Protein AF-A0A845QNN3-F1 (afdb_monomer_lite)

pLDDT: mean 81.17, std 11.39, range [39.38, 93.88]

Structure (mmCIF, N/CA/C/O backbone):
d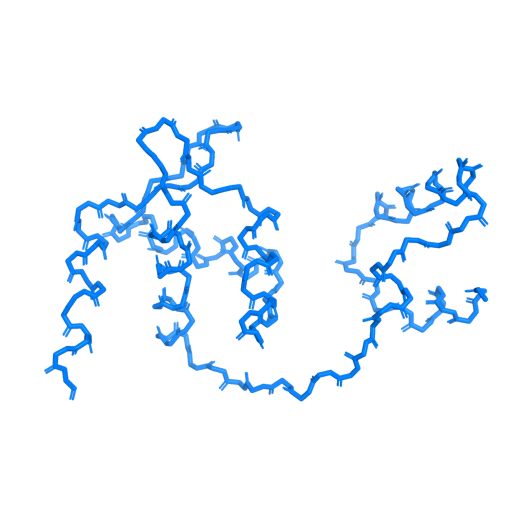ata_AF-A0A845QNN3-F1
#
_entry.id   AF-A0A845QNN3-F1
#
loop_
_atom_site.group_PDB
_atom_site.id
_atom_site.type_symbol
_atom_site.label_atom_id
_atom_site.label_alt_id
_atom_site.label_comp_id
_atom_site.label_asym_id
_atom_site.label_entity_id
_atom_site.label_seq_id
_atom_site.pdbx_PDB_ins_code
_atom_site.Cartn_x
_atom_site.Cartn_y
_atom_site.Cartn_z
_atom_site.occupancy
_atom_site.B_iso_or_equiv
_atom_site.auth_seq_id
_atom_site.auth_comp_id
_atom_site.auth_asym_id
_atom_site.auth_atom_id
_atom_site.pdbx_PDB_model_num
ATOM 1 N N . GLN A 1 1 ? 21.488 -10.748 -21.377 1.00 61.06 1 GLN A N 1
ATOM 2 C CA . GLN A 1 1 ? 20.695 -9.544 -21.058 1.00 61.06 1 GLN A CA 1
ATOM 3 C C . GLN A 1 1 ? 19.405 -9.463 -21.879 1.00 61.06 1 GLN A C 1
ATOM 5 O O . GLN A 1 1 ? 18.354 -9.498 -21.264 1.00 61.06 1 GLN A O 1
ATOM 10 N N . LEU A 1 2 ? 19.422 -9.471 -23.223 1.00 69.44 2 LEU A N 1
ATOM 11 C CA . LEU A 1 2 ? 18.184 -9.406 -24.039 1.00 69.44 2 LEU A CA 1
ATOM 12 C C . LEU A 1 2 ? 17.140 -10.500 -23.733 1.00 69.44 2 LEU A C 1
ATOM 14 O O . LEU A 1 2 ? 15.968 -10.178 -23.588 1.00 69.44 2 LEU A O 1
ATOM 18 N N . ARG A 1 3 ? 17.562 -11.760 -23.536 1.00 75.44 3 ARG A N 1
ATOM 19 C CA . ARG A 1 3 ? 16.649 -12.850 -23.127 1.00 75.44 3 ARG A CA 1
ATOM 20 C C . ARG A 1 3 ? 15.935 -12.575 -21.799 1.00 75.44 3 ARG A C 1
ATOM 22 O O . ARG A 1 3 ? 14.775 -12.905 -21.634 1.00 75.44 3 ARG A O 1
ATOM 29 N N . GLN A 1 4 ? 16.602 -11.900 -20.865 1.00 74.00 4 GLN A N 1
ATOM 30 C CA . GLN A 1 4 ? 16.000 -11.594 -19.566 1.00 74.00 4 GLN A CA 1
ATOM 31 C C . GLN A 1 4 ? 14.889 -10.546 -19.684 1.00 74.00 4 GLN A C 1
ATOM 33 O O . GLN A 1 4 ? 13.999 -10.544 -18.853 1.00 74.00 4 GLN A O 1
ATOM 38 N N . LEU A 1 5 ? 14.915 -9.680 -20.706 1.00 76.38 5 LEU A N 1
ATOM 39 C CA . LEU A 1 5 ? 13.849 -8.705 -20.972 1.00 76.38 5 LEU A CA 1
ATOM 40 C C . LEU A 1 5 ? 12.647 -9.335 -21.689 1.00 76.38 5 LEU A C 1
ATOM 42 O O . LEU A 1 5 ? 11.519 -8.901 -21.463 1.00 76.38 5 LEU A O 1
ATOM 46 N N . THR A 1 6 ? 12.876 -10.336 -22.547 1.00 77.19 6 THR A N 1
ATOM 47 C CA . THR A 1 6 ? 11.797 -11.067 -23.235 1.00 77.19 6 THR A CA 1
ATOM 48 C C . THR A 1 6 ? 11.080 -12.038 -22.309 1.00 77.19 6 THR A C 1
ATOM 50 O O . THR A 1 6 ? 9.871 -12.206 -22.430 1.00 77.19 6 THR A O 1
ATOM 53 N N . ASP A 1 7 ? 11.814 -12.631 -21.369 1.00 74.75 7 ASP A N 1
ATOM 54 C CA . ASP A 1 7 ? 11.277 -13.613 -20.425 1.00 74.75 7 ASP A CA 1
ATOM 55 C C . ASP A 1 7 ? 10.689 -12.937 -19.171 1.00 74.75 7 ASP A C 1
ATOM 57 O O . ASP A 1 7 ? 9.992 -13.577 -18.382 1.00 74.75 7 ASP A O 1
ATOM 61 N N . TYR A 1 8 ? 10.948 -11.636 -18.983 1.00 74.44 8 TYR A N 1
ATOM 62 C CA . TYR A 1 8 ? 10.421 -10.869 -17.861 1.00 74.44 8 TYR A CA 1
ATOM 63 C C . TYR A 1 8 ? 8.907 -10.720 -17.970 1.00 74.44 8 TYR A C 1
ATOM 65 O O . TYR A 1 8 ? 8.379 -10.173 -18.940 1.00 74.44 8 TYR A O 1
ATOM 73 N N . ASN A 1 9 ? 8.197 -11.136 -16.924 1.00 70.75 9 ASN A N 1
ATOM 74 C CA . ASN A 1 9 ? 6.757 -10.932 -16.846 1.00 70.75 9 ASN A CA 1
ATOM 75 C C . ASN A 1 9 ? 6.434 -9.466 -16.505 1.00 70.75 9 ASN A C 1
ATOM 77 O O . ASN A 1 9 ? 6.243 -9.118 -15.336 1.00 70.75 9 ASN A O 1
ATOM 81 N N . TRP A 1 10 ? 6.413 -8.615 -17.533 1.00 76.75 10 TRP A N 1
ATOM 82 C CA . TRP A 1 10 ? 6.179 -7.177 -17.423 1.00 76.75 10 TRP A CA 1
ATOM 83 C C . TRP A 1 10 ? 4.881 -6.865 -16.659 1.00 76.75 10 TRP A C 1
ATOM 85 O O . TRP A 1 10 ? 3.813 -7.341 -17.044 1.00 76.75 10 TRP A O 1
ATOM 95 N N . PRO A 1 11 ? 4.923 -6.018 -15.616 1.00 65.31 11 PRO A N 1
ATOM 96 C CA . PRO A 1 11 ? 3.760 -5.737 -14.768 1.00 65.31 11 PRO A CA 1
ATOM 97 C C . PRO A 1 11 ? 2.719 -4.797 -15.404 1.00 65.31 11 PRO A C 1
ATOM 99 O O . PRO A 1 11 ? 1.754 -4.423 -14.741 1.00 65.31 11 PRO A O 1
ATOM 102 N N . GLY A 1 12 ? 2.868 -4.448 -16.689 1.00 62.62 12 GLY A N 1
ATOM 103 C CA . GLY A 1 12 ? 1.801 -3.830 -17.488 1.00 62.62 12 GLY A CA 1
ATOM 104 C C . GLY A 1 12 ? 1.784 -2.297 -17.556 1.00 62.62 12 GLY A C 1
ATOM 105 O O . GLY A 1 12 ? 0.742 -1.720 -17.847 1.00 62.62 12 GLY A O 1
ATOM 106 N N . ASN A 1 13 ? 2.908 -1.611 -17.327 1.00 79.31 13 ASN A N 1
ATOM 107 C CA . ASN A 1 13 ? 3.008 -0.149 -17.431 1.00 79.31 13 ASN A CA 1
ATOM 108 C C . ASN A 1 13 ? 4.233 0.258 -18.261 1.00 79.31 13 ASN A C 1
ATOM 110 O O . ASN A 1 13 ? 5.356 -0.096 -17.910 1.00 79.31 13 ASN A O 1
ATOM 114 N N . ILE A 1 14 ? 4.029 1.043 -19.327 1.00 81.88 14 ILE A N 1
ATOM 115 C CA . ILE A 1 14 ? 5.114 1.500 -20.214 1.00 81.88 14 ILE A CA 1
ATOM 116 C C . ILE A 1 14 ? 6.204 2.277 -19.462 1.00 81.88 14 ILE A C 1
ATOM 118 O O . ILE A 1 14 ? 7.379 2.167 -19.800 1.00 81.88 14 ILE A O 1
ATOM 122 N N . ARG A 1 15 ? 5.850 2.962 -18.365 1.00 82.62 15 ARG A N 1
ATOM 123 C CA . ARG A 1 15 ? 6.828 3.658 -17.516 1.00 82.62 15 ARG A CA 1
ATOM 124 C C . ARG A 1 15 ? 7.839 2.718 -16.870 1.00 82.62 15 ARG A C 1
ATOM 126 O O . ARG A 1 15 ? 8.938 3.141 -16.537 1.00 82.62 15 ARG A O 1
ATOM 133 N N . GLU A 1 16 ? 7.494 1.450 -16.668 1.00 81.19 16 GLU A N 1
ATOM 134 C CA . GLU A 1 16 ? 8.461 0.489 -16.137 1.00 81.19 16 GLU A CA 1
ATOM 135 C C . GLU A 1 16 ? 9.527 0.128 -17.164 1.00 81.19 16 GLU A C 1
ATOM 137 O O . GLU A 1 16 ? 10.700 0.032 -16.807 1.00 81.19 16 GLU A O 1
ATOM 142 N N . LEU A 1 17 ? 9.150 0.031 -18.441 1.00 84.00 17 LEU A N 1
ATOM 143 C CA . LEU A 1 17 ? 10.109 -0.122 -19.531 1.00 84.00 17 LEU A CA 1
ATOM 144 C C . LEU A 1 17 ? 11.027 1.103 -19.618 1.00 84.00 17 LEU A C 1
ATOM 146 O O . LEU A 1 17 ? 12.243 0.943 -19.703 1.00 84.00 17 LEU A O 1
ATOM 150 N N . GLU A 1 18 ? 10.463 2.311 -19.530 1.00 87.31 18 GLU A N 1
ATOM 151 C CA . GLU A 1 18 ? 11.231 3.565 -19.521 1.00 87.31 18 GLU A CA 1
ATOM 152 C C . GLU A 1 18 ? 12.226 3.619 -18.353 1.00 87.31 18 GLU A C 1
ATOM 154 O O . GLU A 1 18 ? 13.402 3.934 -18.547 1.00 87.31 18 GLU A O 1
ATOM 159 N N . ASN A 1 19 ? 11.790 3.252 -17.146 1.00 87.00 19 ASN A N 1
ATOM 160 C CA . ASN A 1 19 ? 12.648 3.219 -15.962 1.00 87.00 19 ASN A CA 1
ATOM 161 C C . ASN A 1 19 ? 13.796 2.212 -16.118 1.00 87.00 19 ASN A C 1
ATOM 163 O O . ASN A 1 19 ? 14.932 2.512 -15.754 1.00 87.00 19 ASN A O 1
ATOM 167 N N . ILE A 1 20 ? 13.516 1.032 -16.678 1.00 88.62 20 ILE A N 1
ATOM 168 C CA . ILE A 1 20 ? 14.520 -0.010 -16.925 1.00 88.62 20 ILE A CA 1
ATOM 169 C C . ILE A 1 20 ? 15.521 0.435 -17.998 1.00 88.62 20 ILE A C 1
ATOM 171 O O . ILE A 1 20 ? 16.727 0.262 -17.812 1.00 88.62 20 ILE A O 1
ATOM 175 N N . ALA A 1 21 ? 15.050 1.043 -19.089 1.00 89.00 21 ALA A N 1
ATOM 176 C CA . ALA A 1 21 ? 15.91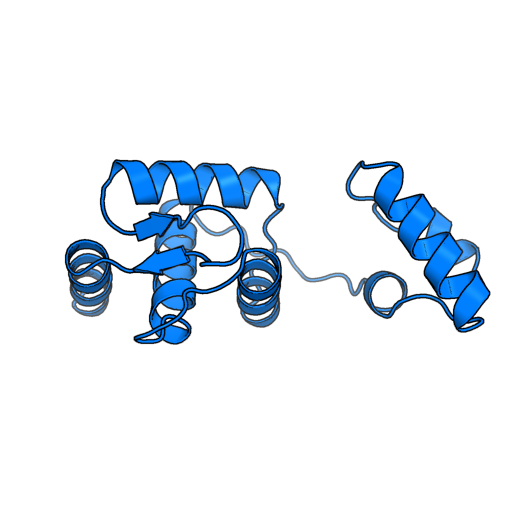3 1.591 -20.133 1.00 89.00 21 ALA A CA 1
ATOM 177 C C . ALA A 1 21 ? 16.825 2.697 -19.581 1.00 89.00 21 ALA A C 1
ATOM 179 O O . ALA A 1 21 ? 18.030 2.690 -19.831 1.00 89.00 21 ALA A O 1
ATOM 180 N N . THR A 1 22 ? 16.269 3.593 -18.761 1.00 89.94 22 THR A N 1
ATOM 181 C CA . THR A 1 22 ? 17.019 4.664 -18.087 1.00 89.94 22 THR A CA 1
ATOM 182 C C . THR A 1 22 ? 18.075 4.095 -17.137 1.00 89.94 22 THR A C 1
ATOM 184 O O . THR A 1 22 ? 19.228 4.532 -17.144 1.00 89.94 22 THR A O 1
ATOM 187 N N . TYR A 1 23 ? 17.715 3.077 -16.349 1.00 90.38 23 TYR A N 1
ATOM 188 C CA . TYR A 1 23 ? 18.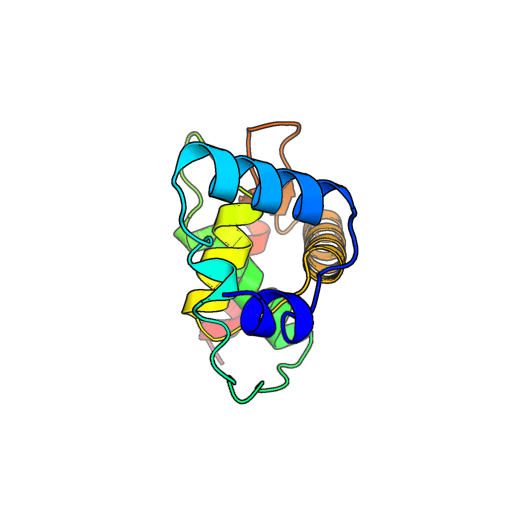641 2.386 -15.452 1.00 90.38 23 TYR A CA 1
ATOM 189 C C . TYR A 1 23 ? 19.810 1.764 -16.224 1.00 90.38 23 TYR A C 1
ATOM 191 O O . TYR A 1 23 ? 20.969 1.984 -15.873 1.00 90.38 23 TYR A O 1
ATOM 199 N N . TYR A 1 24 ? 19.517 1.041 -17.311 1.00 90.75 24 TYR A N 1
ATOM 200 C CA . TYR A 1 24 ? 20.540 0.408 -18.142 1.00 90.75 24 TYR A CA 1
ATOM 201 C C . TYR A 1 24 ? 21.450 1.437 -18.816 1.00 90.75 24 TYR A C 1
ATOM 203 O O . TYR A 1 24 ? 22.662 1.257 -18.825 1.00 90.75 24 TYR A O 1
ATOM 211 N N . GLN A 1 25 ? 20.902 2.541 -19.328 1.00 92.75 25 GLN A N 1
ATOM 212 C CA . GLN A 1 25 ? 21.708 3.625 -19.894 1.00 92.75 25 GLN A CA 1
ATOM 213 C C . GLN A 1 25 ? 22.667 4.230 -18.856 1.00 92.75 25 GLN A C 1
ATOM 215 O O . GLN A 1 25 ? 23.806 4.547 -19.185 1.00 92.75 25 GLN A O 1
ATOM 220 N N . THR A 1 26 ? 22.219 4.369 -17.606 1.00 92.25 26 THR A N 1
ATOM 221 C CA . THR A 1 26 ? 23.000 5.008 -16.534 1.00 92.25 26 THR A CA 1
ATOM 222 C C . THR A 1 26 ? 24.085 4.086 -15.975 1.00 92.25 26 THR A C 1
ATOM 224 O O . THR A 1 26 ? 25.200 4.524 -15.714 1.00 92.25 26 THR A O 1
ATOM 227 N N . LEU A 1 27 ? 23.758 2.809 -15.766 1.00 92.62 27 LEU A N 1
ATOM 228 C CA . LEU A 1 27 ? 24.593 1.868 -15.012 1.00 92.62 27 LEU A CA 1
ATOM 229 C C . LEU A 1 27 ? 25.172 0.737 -15.872 1.00 92.62 27 LEU A C 1
ATOM 231 O O . LEU A 1 27 ? 25.914 -0.095 -15.360 1.00 92.62 27 LEU A O 1
ATOM 235 N N . SER A 1 28 ? 24.835 0.687 -17.167 1.00 90.50 28 SER A N 1
ATOM 236 C CA . SER A 1 28 ? 25.230 -0.374 -18.114 1.00 90.50 28 SER A CA 1
ATOM 237 C C . SER A 1 28 ? 24.927 -1.796 -17.614 1.00 90.50 28 SER A C 1
ATOM 239 O O . SER A 1 28 ? 25.579 -2.768 -17.994 1.00 90.50 28 SER A O 1
ATOM 241 N N . ALA A 1 29 ? 23.920 -1.923 -16.747 1.00 88.00 29 ALA A N 1
ATOM 242 C CA . ALA A 1 29 ? 23.512 -3.162 -16.102 1.00 88.00 29 ALA A CA 1
ATOM 243 C C . ALA A 1 29 ? 21.986 -3.226 -16.000 1.00 88.00 29 ALA A C 1
ATOM 245 O O . ALA A 1 29 ? 21.311 -2.199 -15.945 1.00 88.00 29 ALA A O 1
ATOM 246 N N . LEU A 1 30 ? 21.430 -4.440 -15.986 1.00 86.06 30 LEU A N 1
ATOM 247 C CA . LEU A 1 30 ? 20.001 -4.624 -15.741 1.00 86.06 30 LEU A CA 1
ATOM 248 C C . LEU A 1 30 ? 19.704 -4.534 -14.236 1.00 86.06 30 LEU A C 1
ATOM 250 O O . LEU A 1 30 ? 20.514 -5.004 -13.435 1.00 86.06 30 LEU A O 1
ATOM 254 N N . PRO A 1 31 ? 18.543 -3.980 -13.849 1.00 83.31 31 PRO A N 1
ATOM 255 C CA . PRO A 1 31 ? 18.121 -3.950 -12.458 1.00 83.31 31 PRO A CA 1
ATOM 256 C C . PRO A 1 31 ? 17.993 -5.366 -11.855 1.00 83.31 31 PRO A C 1
ATOM 258 O O . PRO A 1 31 ? 17.520 -6.275 -12.554 1.00 83.31 31 PRO A O 1
ATOM 261 N N . PRO A 1 32 ? 18.293 -5.546 -10.550 1.00 79.44 32 PRO A N 1
ATOM 262 C CA . PRO A 1 32 ? 18.171 -6.826 -9.838 1.00 79.44 32 PRO A CA 1
ATOM 263 C C . PRO A 1 32 ? 16.805 -7.502 -10.007 1.00 79.44 32 PRO A C 1
ATOM 265 O O . PRO A 1 32 ? 16.686 -8.722 -10.075 1.00 79.44 32 PRO A O 1
ATOM 268 N N . GLN A 1 33 ? 15.750 -6.697 -10.135 1.00 76.44 33 GLN A N 1
ATOM 269 C CA . GLN A 1 33 ? 14.372 -7.147 -10.295 1.00 76.44 33 GLN A CA 1
ATOM 270 C C . GLN A 1 33 ? 14.173 -8.022 -11.541 1.00 76.44 33 GLN A C 1
ATOM 272 O O . GLN A 1 33 ? 13.316 -8.904 -11.514 1.00 76.44 33 GLN A O 1
ATOM 277 N N . ILE A 1 34 ? 14.933 -7.774 -12.614 1.00 80.62 34 ILE A N 1
ATOM 278 C CA . ILE A 1 34 ? 14.878 -8.535 -13.870 1.00 80.62 34 ILE A CA 1
ATOM 279 C C . ILE A 1 34 ? 15.778 -9.767 -13.781 1.00 80.62 34 ILE A C 1
ATOM 281 O O . ILE A 1 34 ? 15.426 -10.833 -14.280 1.00 80.62 34 ILE A O 1
ATOM 285 N N . THR A 1 35 ? 16.935 -9.642 -13.128 1.00 77.81 35 THR A N 1
ATOM 286 C CA . THR A 1 35 ? 17.911 -10.732 -13.021 1.00 77.81 35 THR A CA 1
ATOM 287 C C . THR A 1 35 ? 17.516 -11.801 -12.003 1.00 77.81 35 THR A C 1
ATOM 289 O O . THR A 1 35 ? 17.896 -12.953 -12.173 1.00 77.81 35 THR A O 1
ATOM 292 N N . GLU A 1 36 ? 16.738 -11.452 -10.976 1.00 71.50 36 GLU A N 1
ATOM 293 C CA . GLU A 1 36 ? 16.372 -12.332 -9.856 1.00 71.50 36 GLU A CA 1
ATOM 294 C C . GLU A 1 36 ? 14.928 -12.860 -9.933 1.00 71.50 36 GLU A C 1
ATOM 296 O O . GLU A 1 36 ? 14.311 -13.161 -8.905 1.00 71.50 36 GLU A O 1
ATOM 301 N N . GLN A 1 37 ? 14.340 -12.986 -11.130 1.00 64.69 37 GLN A N 1
ATOM 302 C CA . GLN A 1 37 ? 13.033 -13.638 -11.297 1.00 64.69 37 GLN A CA 1
ATOM 303 C C . GLN A 1 37 ? 13.126 -15.160 -11.078 1.00 64.69 37 GLN A C 1
ATOM 305 O O . GLN A 1 37 ? 12.844 -15.959 -11.961 1.00 64.69 37 GLN A O 1
ATOM 310 N N . ASN A 1 38 ? 13.500 -15.583 -9.873 1.00 53.41 38 ASN A N 1
ATOM 311 C CA . ASN A 1 38 ? 13.473 -16.983 -9.492 1.00 53.41 38 ASN A CA 1
ATOM 312 C C . ASN A 1 38 ? 12.019 -17.426 -9.294 1.00 53.41 38 ASN A C 1
ATOM 314 O O . ASN A 1 38 ? 11.248 -16.810 -8.542 1.00 53.41 38 ASN A O 1
ATOM 318 N N . SER A 1 39 ? 11.669 -18.499 -9.999 1.00 52.34 39 SER A N 1
ATOM 319 C CA . SER A 1 39 ? 10.451 -19.293 -9.885 1.00 52.34 39 SER A CA 1
ATOM 320 C C . SER A 1 39 ? 10.195 -19.644 -8.423 1.00 52.34 39 SER A C 1
ATOM 322 O O . SER A 1 39 ? 10.837 -20.523 -7.857 1.00 52.34 39 SER A O 1
ATOM 324 N N . THR A 1 40 ? 9.288 -18.919 -7.776 1.00 48.72 40 THR A N 1
ATOM 325 C CA . THR A 1 40 ? 8.862 -19.236 -6.412 1.00 48.72 40 THR A CA 1
ATOM 326 C C . THR A 1 40 ? 7.534 -19.964 -6.505 1.00 48.72 40 THR A C 1
ATOM 328 O O . THR A 1 40 ? 6.586 -19.432 -7.082 1.00 48.72 40 THR A O 1
ATOM 331 N N . THR A 1 41 ? 7.468 -21.166 -5.938 1.00 44.44 41 THR A N 1
ATOM 332 C CA . THR A 1 41 ? 6.228 -21.910 -5.709 1.00 44.44 41 THR A CA 1
ATOM 333 C C . THR A 1 41 ? 5.243 -21.006 -4.973 1.00 44.44 41 THR A C 1
ATOM 335 O O . THR A 1 41 ? 5.429 -20.687 -3.801 1.00 44.44 41 THR A O 1
ATOM 338 N N . THR A 1 42 ? 4.221 -20.520 -5.676 1.00 53.41 42 THR A N 1
ATOM 339 C CA . THR A 1 42 ? 3.229 -19.612 -5.099 1.00 53.41 42 THR A CA 1
ATOM 340 C C . THR A 1 42 ? 2.284 -20.410 -4.212 1.00 53.41 42 THR A C 1
ATOM 342 O O . THR A 1 42 ? 1.388 -21.092 -4.713 1.00 53.41 42 THR A O 1
ATOM 345 N N . VAL A 1 43 ? 2.457 -20.321 -2.896 1.00 59.62 43 VAL A N 1
ATOM 346 C CA . VAL A 1 43 ? 1.439 -20.788 -1.953 1.00 59.62 43 VAL A CA 1
ATOM 347 C C . VAL A 1 43 ? 0.229 -19.863 -2.088 1.00 59.62 43 VAL A C 1
ATOM 349 O O . VAL A 1 43 ? 0.330 -18.654 -1.876 1.00 59.62 43 VAL A O 1
ATOM 352 N N . ARG A 1 44 ? -0.923 -20.412 -2.489 1.00 64.88 44 ARG A N 1
ATOM 353 C CA . ARG A 1 44 ? -2.183 -19.660 -2.525 1.00 64.88 44 ARG A CA 1
ATOM 354 C C . ARG A 1 44 ? -2.703 -19.502 -1.100 1.00 64.88 44 ARG A C 1
ATOM 356 O O . ARG A 1 44 ? -3.299 -20.421 -0.552 1.00 64.88 44 ARG A O 1
ATOM 363 N N . LEU A 1 45 ? -2.471 -18.334 -0.511 1.00 72.44 45 LEU A N 1
ATOM 364 C CA . LEU A 1 45 ? -3.084 -17.950 0.758 1.00 72.44 45 LEU A CA 1
ATOM 365 C C . LEU A 1 45 ? -4.556 -17.571 0.557 1.00 72.44 45 LEU A C 1
ATOM 367 O O . LEU A 1 45 ? -4.933 -17.026 -0.483 1.00 72.44 45 LEU A O 1
ATOM 371 N N . SER A 1 46 ? -5.378 -17.837 1.574 1.00 84.38 46 SER A N 1
ATOM 372 C CA . SER A 1 46 ? -6.744 -17.311 1.635 1.00 84.38 46 SER A CA 1
ATOM 373 C C . SER A 1 46 ? -6.724 -15.784 1.792 1.00 84.38 46 SER A C 1
ATOM 375 O O . SER A 1 46 ? -5.760 -15.218 2.315 1.00 84.38 46 SER A O 1
ATOM 377 N N . ASN A 1 47 ? -7.802 -15.102 1.390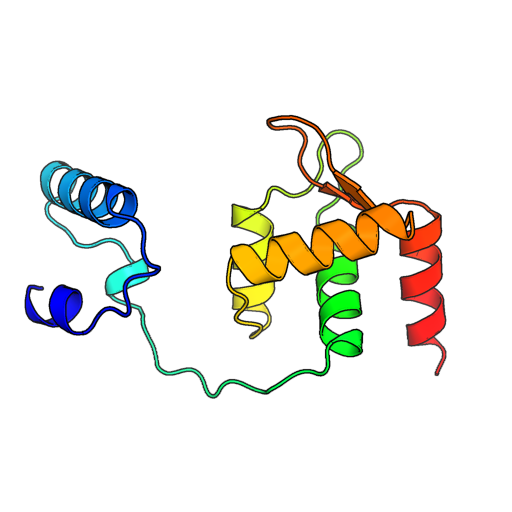 1.00 84.06 47 ASN A N 1
ATOM 378 C CA . ASN A 1 47 ? -7.913 -13.649 1.571 1.00 84.06 47 ASN A CA 1
ATOM 379 C C . ASN A 1 47 ? -7.828 -13.240 3.054 1.00 84.06 47 ASN A C 1
ATOM 381 O O . ASN A 1 47 ? -7.257 -12.198 3.363 1.00 84.06 47 ASN A O 1
ATOM 385 N N . ALA A 1 48 ? -8.332 -14.069 3.975 1.00 85.19 48 ALA A N 1
ATOM 386 C CA . ALA A 1 48 ? -8.221 -13.822 5.412 1.00 85.19 48 ALA A CA 1
ATOM 387 C C . ALA A 1 48 ? -6.757 -13.868 5.879 1.00 85.19 48 ALA A C 1
ATOM 389 O O . ALA A 1 48 ? -6.280 -12.941 6.530 1.00 85.19 48 ALA A O 1
ATOM 390 N N . SER A 1 49 ? -6.014 -14.895 5.459 1.00 86.38 49 SER A N 1
ATOM 391 C CA . SER A 1 49 ? -4.587 -15.034 5.768 1.00 86.38 49 SER A CA 1
ATOM 392 C C . SER A 1 49 ? -3.752 -13.898 5.162 1.00 86.38 49 SER A C 1
ATOM 394 O O . SER A 1 49 ? -2.808 -13.424 5.790 1.00 86.38 49 SER A O 1
ATOM 396 N N . LEU A 1 50 ? -4.114 -13.424 3.963 1.00 87.69 50 LEU A N 1
ATOM 397 C CA . LEU A 1 50 ? -3.481 -12.258 3.339 1.00 87.69 50 LEU A CA 1
ATOM 398 C C . LEU A 1 50 ? -3.752 -10.971 4.121 1.00 87.69 50 LEU A C 1
ATOM 400 O O . LEU A 1 50 ? -2.814 -10.219 4.371 1.00 87.69 50 LEU A O 1
ATOM 404 N N . ASN A 1 51 ? -4.993 -10.737 4.551 1.00 90.25 51 ASN A N 1
ATOM 405 C CA . ASN A 1 51 ? -5.346 -9.575 5.370 1.00 90.25 51 ASN A CA 1
ATOM 406 C C . ASN A 1 51 ? -4.529 -9.515 6.661 1.00 90.25 51 ASN A C 1
ATOM 408 O O . ASN A 1 51 ? -3.998 -8.460 7.006 1.00 90.25 51 ASN A O 1
ATOM 412 N N . LEU A 1 52 ? -4.376 -10.651 7.339 1.00 89.19 52 LEU A N 1
ATOM 413 C CA . LEU A 1 52 ? -3.567 -10.750 8.553 1.00 89.19 52 LEU A CA 1
ATOM 414 C C . LEU A 1 52 ? -2.089 -10.501 8.273 1.00 89.19 52 LEU A C 1
ATOM 416 O O . LEU A 1 52 ? -1.451 -9.746 9.000 1.00 89.19 52 LEU A O 1
ATOM 420 N N . ALA A 1 53 ? -1.546 -11.081 7.201 1.00 90.00 53 ALA A N 1
ATOM 421 C CA . ALA A 1 53 ? -0.156 -10.859 6.823 1.00 90.00 53 ALA A CA 1
ATOM 422 C C . ALA A 1 53 ? 0.123 -9.385 6.483 1.00 90.00 53 ALA A C 1
ATOM 424 O O . ALA A 1 53 ? 1.152 -8.846 6.888 1.00 90.00 53 ALA A O 1
ATOM 425 N N . ILE A 1 54 ? -0.805 -8.717 5.789 1.00 91.12 54 ILE A N 1
ATOM 426 C CA . ILE A 1 54 ? -0.718 -7.286 5.476 1.00 91.12 54 ILE A CA 1
ATOM 427 C C . ILE A 1 54 ? -0.787 -6.456 6.761 1.00 91.12 54 ILE A C 1
ATOM 429 O O . ILE A 1 54 ? 0.070 -5.601 6.973 1.00 91.12 54 ILE A O 1
ATOM 433 N N . LEU A 1 55 ? -1.757 -6.724 7.642 1.00 91.00 55 LEU A N 1
ATOM 434 C CA . LEU A 1 55 ? -1.875 -6.034 8.929 1.00 91.00 55 LEU A CA 1
ATOM 435 C C . LEU A 1 55 ? -0.619 -6.208 9.783 1.00 91.00 55 LEU A C 1
ATOM 437 O O . LEU A 1 55 ? -0.103 -5.226 10.316 1.00 91.00 55 LEU A O 1
ATOM 441 N N . LYS A 1 56 ? -0.092 -7.432 9.865 1.00 91.19 56 LYS A N 1
ATOM 442 C CA . LYS A 1 56 ? 1.136 -7.744 10.597 1.00 91.19 56 LYS A CA 1
ATOM 443 C C . LYS A 1 56 ? 2.318 -6.960 10.031 1.00 91.19 56 LYS A C 1
ATOM 445 O O . LYS A 1 56 ? 2.986 -6.258 10.786 1.00 91.19 56 LYS A O 1
ATOM 450 N N . ALA A 1 57 ? 2.509 -6.980 8.712 1.00 90.56 57 ALA A N 1
ATOM 451 C CA . ALA A 1 57 ? 3.585 -6.241 8.055 1.00 90.56 57 ALA A CA 1
ATOM 452 C C . ALA A 1 57 ? 3.491 -4.726 8.301 1.00 90.56 57 ALA A C 1
ATOM 454 O O . ALA A 1 57 ? 4.510 -4.081 8.551 1.00 90.56 57 ALA A O 1
ATOM 455 N N . ILE A 1 58 ? 2.277 -4.159 8.280 1.00 91.06 58 ILE A N 1
ATOM 456 C CA . ILE A 1 58 ? 2.049 -2.747 8.616 1.00 91.06 58 ILE A CA 1
ATOM 457 C C . ILE A 1 58 ? 2.378 -2.491 10.088 1.00 91.06 58 ILE A C 1
ATOM 459 O O . ILE A 1 58 ? 3.043 -1.502 10.381 1.00 91.06 58 ILE A O 1
ATOM 463 N N . SER A 1 59 ? 1.962 -3.364 11.008 1.00 89.88 59 SER A N 1
ATOM 464 C CA . SER A 1 59 ? 2.216 -3.189 12.443 1.00 89.88 59 SER A CA 1
ATOM 465 C C . SER A 1 59 ? 3.708 -3.190 12.782 1.00 89.88 59 SER A C 1
ATOM 467 O O . SER A 1 59 ? 4.165 -2.318 13.513 1.00 89.88 59 SER A O 1
ATOM 469 N N . GLU A 1 60 ? 4.479 -4.097 12.178 1.00 86.38 60 GLU A N 1
ATOM 470 C CA . GLU A 1 60 ? 5.920 -4.251 12.418 1.00 86.38 60 GLU A CA 1
ATOM 471 C C . GLU A 1 60 ? 6.737 -3.059 11.899 1.00 86.38 60 GLU A C 1
ATOM 473 O O . GLU A 1 60 ? 7.844 -2.810 12.368 1.00 86.38 60 GLU A O 1
ATOM 478 N N . HIS A 1 61 ? 6.191 -2.314 10.936 1.00 84.38 61 HIS A N 1
ATOM 479 C CA . HIS A 1 61 ? 6.879 -1.210 10.262 1.00 84.38 61 HIS A CA 1
ATOM 480 C C . HIS A 1 61 ? 6.197 0.147 10.479 1.00 84.38 61 HIS A C 1
ATOM 482 O O . HIS A 1 61 ? 6.584 1.141 9.861 1.00 84.38 61 HIS A O 1
ATOM 488 N N . THR A 1 62 ? 5.183 0.213 11.345 1.00 79.50 62 THR A N 1
ATOM 489 C CA . THR A 1 62 ? 4.580 1.480 11.760 1.00 79.50 62 THR A CA 1
ATOM 490 C C . THR A 1 62 ? 5.443 2.090 12.857 1.00 79.50 62 THR A C 1
ATOM 492 O O . THR A 1 62 ? 5.659 1.479 13.900 1.00 79.50 62 THR A O 1
ATOM 495 N N . GLN A 1 63 ? 5.922 3.314 12.639 1.00 72.69 63 GLN A N 1
ATOM 496 C CA . GLN A 1 63 ? 6.589 4.112 13.666 1.00 72.69 63 GLN A CA 1
ATOM 497 C C . GLN A 1 63 ? 5.710 5.293 14.087 1.00 72.69 63 GLN A C 1
ATOM 499 O O . GLN A 1 63 ? 4.783 5.688 13.376 1.00 72.69 63 GLN A O 1
ATOM 504 N N . LEU A 1 64 ? 6.038 5.902 15.233 1.00 67.62 64 LEU A N 1
ATOM 505 C CA . LEU A 1 64 ? 5.294 7.034 15.801 1.00 67.62 64 LEU A CA 1
ATOM 506 C C . LEU A 1 64 ? 5.087 8.167 14.774 1.00 67.62 64 LEU A C 1
ATOM 508 O O . LEU A 1 64 ? 4.005 8.744 14.673 1.00 67.62 64 LEU A O 1
ATOM 512 N N . THR A 1 65 ? 6.099 8.443 13.948 1.00 65.31 65 THR A N 1
ATOM 513 C CA . THR A 1 65 ? 6.091 9.570 13.006 1.00 65.31 65 THR A CA 1
ATOM 514 C C . THR A 1 65 ? 5.720 9.178 11.573 1.00 65.31 65 THR A C 1
ATOM 516 O O . THR A 1 65 ? 5.028 9.949 10.910 1.00 65.31 65 THR A O 1
ATOM 519 N N . HIS A 1 66 ? 6.044 7.968 11.105 1.00 76.75 66 HIS A N 1
ATOM 520 C CA . HIS A 1 66 ? 5.854 7.564 9.703 1.00 76.75 66 HIS A CA 1
ATOM 521 C C . HIS A 1 66 ? 5.264 6.154 9.574 1.00 76.75 66 HIS A C 1
ATOM 523 O O . HIS A 1 66 ? 5.583 5.260 10.356 1.00 76.75 66 HIS A O 1
ATOM 529 N N . GLY A 1 67 ? 4.377 5.973 8.591 1.00 85.06 67 GLY A N 1
ATOM 530 C CA . GLY A 1 67 ? 3.828 4.669 8.224 1.00 85.06 67 GLY A CA 1
ATOM 531 C C . GLY A 1 67 ? 4.650 3.979 7.137 1.00 85.06 67 GLY A C 1
ATOM 532 O O . GLY A 1 67 ? 5.527 4.582 6.515 1.00 85.06 67 GLY A O 1
ATOM 533 N N . ILE A 1 68 ? 4.324 2.721 6.849 1.00 87.44 68 ILE A N 1
ATOM 534 C CA . ILE A 1 68 ? 4.999 1.969 5.790 1.00 87.44 68 ILE A CA 1
ATOM 535 C C . ILE A 1 68 ? 4.542 2.442 4.400 1.00 87.44 68 ILE A C 1
ATOM 537 O O . ILE A 1 68 ? 3.350 2.600 4.118 1.00 87.44 68 ILE A O 1
ATOM 541 N N . GLY A 1 69 ? 5.502 2.682 3.505 1.00 85.38 69 GLY A N 1
ATOM 542 C CA . GLY A 1 69 ? 5.232 2.987 2.101 1.00 85.38 69 GLY A CA 1
ATOM 543 C C . GLY A 1 69 ? 4.850 1.736 1.306 1.00 85.38 69 GLY A C 1
ATOM 544 O O . GLY A 1 69 ? 5.317 0.641 1.598 1.00 85.38 69 GLY A O 1
ATOM 545 N N . ARG A 1 70 ? 4.048 1.893 0.245 1.00 83.31 70 ARG A N 1
ATOM 546 C CA . ARG A 1 70 ? 3.577 0.765 -0.587 1.00 83.31 70 ARG A CA 1
ATOM 547 C C . ARG A 1 70 ? 4.712 -0.098 -1.147 1.00 83.31 70 ARG A C 1
ATOM 549 O O . ARG A 1 70 ? 4.634 -1.314 -1.062 1.00 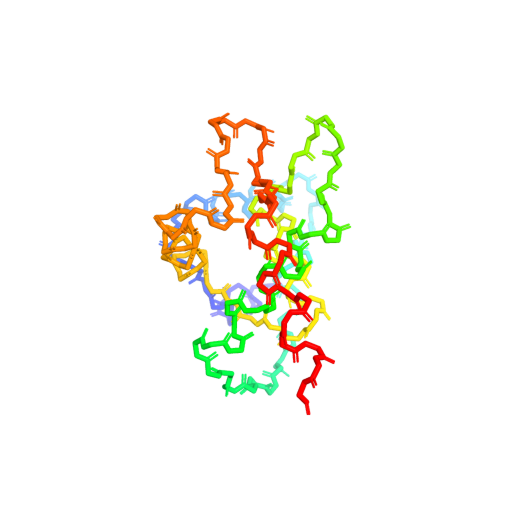83.31 70 ARG A O 1
ATOM 556 N N . ALA A 1 71 ? 5.774 0.523 -1.668 1.00 81.31 71 ALA A N 1
ATOM 557 C CA . ALA A 1 71 ? 6.924 -0.204 -2.212 1.00 81.31 71 ALA A CA 1
ATOM 558 C C . ALA A 1 71 ? 7.625 -1.052 -1.138 1.00 81.31 71 ALA A C 1
ATOM 560 O O . ALA A 1 71 ? 7.911 -2.225 -1.365 1.00 81.31 71 ALA A O 1
ATOM 561 N N . SER A 1 72 ? 7.830 -0.482 0.053 1.00 84.75 72 SER A N 1
ATOM 562 C CA . SER A 1 72 ? 8.371 -1.211 1.202 1.00 84.75 72 SER A CA 1
ATOM 563 C C . SER A 1 72 ? 7.435 -2.334 1.640 1.00 84.75 72 SER A C 1
ATOM 565 O O . SER A 1 72 ? 7.903 -3.437 1.870 1.00 84.75 72 SER A O 1
ATOM 567 N N . LEU A 1 73 ? 6.119 -2.097 1.676 1.00 88.06 73 LEU A N 1
ATOM 568 C CA . LEU A 1 73 ? 5.130 -3.107 2.056 1.00 88.06 73 LEU A CA 1
ATOM 569 C C . LEU A 1 73 ? 5.122 -4.298 1.086 1.00 88.06 73 LEU A C 1
ATOM 571 O O . LEU A 1 73 ? 5.145 -5.443 1.529 1.00 88.06 73 LEU A O 1
ATOM 575 N N . VAL A 1 74 ? 5.158 -4.045 -0.227 1.00 85.25 74 VAL A N 1
ATOM 576 C CA . VAL A 1 74 ? 5.296 -5.101 -1.247 1.00 85.25 74 VAL A CA 1
ATOM 577 C C . VAL A 1 74 ? 6.587 -5.889 -1.035 1.00 85.25 74 VAL A C 1
ATOM 579 O O . VAL A 1 74 ? 6.571 -7.117 -1.110 1.00 85.25 74 VAL A O 1
ATOM 582 N N . GLN A 1 75 ? 7.696 -5.206 -0.743 1.00 83.19 75 GLN A N 1
ATOM 583 C CA . GLN A 1 75 ? 8.976 -5.865 -0.511 1.00 83.19 75 GLN A CA 1
ATOM 584 C C . GLN A 1 75 ? 8.961 -6.719 0.764 1.00 83.19 75 GLN A C 1
ATOM 586 O O . GLN A 1 75 ? 9.408 -7.861 0.719 1.00 83.19 75 GLN A O 1
ATOM 591 N N . THR A 1 76 ? 8.402 -6.220 1.870 1.00 85.88 76 THR A N 1
ATOM 592 C CA . THR A 1 76 ? 8.246 -6.975 3.122 1.00 85.88 76 THR A CA 1
ATOM 593 C C . THR A 1 76 ? 7.410 -8.233 2.900 1.00 85.88 76 THR A C 1
ATOM 595 O O . THR A 1 76 ? 7.827 -9.323 3.283 1.00 85.88 76 THR A O 1
ATOM 598 N N . LEU A 1 77 ? 6.272 -8.118 2.205 1.00 86.31 77 LEU A N 1
ATOM 599 C CA . LEU A 1 77 ? 5.432 -9.269 1.859 1.00 86.31 77 LEU A CA 1
ATOM 600 C C . LEU A 1 77 ? 6.189 -10.275 0.983 1.00 86.31 77 LEU A C 1
ATOM 602 O O . LEU A 1 77 ? 6.131 -11.476 1.245 1.00 86.31 77 LEU A O 1
ATOM 606 N N . LYS A 1 78 ? 6.958 -9.792 -0.000 1.00 84.38 78 LYS A N 1
ATOM 607 C CA . LYS A 1 78 ? 7.774 -10.634 -0.883 1.00 84.38 78 LYS A CA 1
ATOM 608 C C . LYS A 1 78 ? 8.842 -11.410 -0.109 1.00 84.38 78 LYS A C 1
ATOM 610 O O . LYS A 1 78 ? 9.010 -12.599 -0.370 1.00 84.38 78 LYS A O 1
ATOM 615 N N . THR A 1 79 ? 9.526 -10.772 0.843 1.00 81.56 79 THR A N 1
ATOM 616 C CA . THR A 1 79 ? 10.509 -11.426 1.727 1.00 81.56 79 THR A CA 1
ATOM 617 C C . THR A 1 79 ? 9.851 -12.489 2.609 1.00 81.56 79 THR A C 1
ATOM 619 O O . THR A 1 79 ? 10.433 -13.546 2.826 1.00 81.56 79 THR A O 1
ATOM 622 N N . SER A 1 80 ? 8.603 -12.269 3.027 1.00 80.75 80 SER A N 1
ATOM 623 C CA . SER A 1 80 ? 7.779 -13.257 3.739 1.00 80.75 80 SER A CA 1
ATOM 624 C C . SER A 1 80 ? 7.173 -14.340 2.828 1.00 80.75 80 SER A C 1
ATOM 626 O O . SER A 1 80 ? 6.304 -15.094 3.259 1.00 80.75 80 SER A O 1
ATOM 628 N N . GLY A 1 81 ? 7.590 -14.420 1.559 1.00 80.19 81 GLY A N 1
ATOM 629 C CA . GLY A 1 81 ? 7.115 -15.411 0.587 1.00 80.19 81 GLY A CA 1
ATOM 630 C C . GLY A 1 81 ? 5.763 -15.088 -0.060 1.00 80.19 81 GLY A C 1
ATOM 631 O O . GLY A 1 81 ? 5.254 -15.881 -0.852 1.00 80.19 81 GLY A O 1
ATOM 632 N N . ILE A 1 82 ? 5.179 -13.922 0.226 1.00 82.38 82 ILE A N 1
ATOM 633 C CA . ILE A 1 82 ? 3.867 -13.498 -0.267 1.00 82.38 82 ILE A CA 1
ATOM 634 C C . ILE A 1 82 ? 4.052 -12.588 -1.482 1.00 82.38 82 ILE A C 1
ATOM 636 O O . ILE A 1 82 ? 4.437 -11.424 -1.370 1.00 82.38 82 ILE A O 1
ATOM 640 N N . ARG A 1 83 ? 3.741 -13.104 -2.675 1.00 78.31 83 ARG A N 1
ATOM 641 C CA . ARG A 1 83 ? 3.706 -12.295 -3.902 1.00 78.31 83 ARG A CA 1
ATOM 642 C C . ARG A 1 83 ? 2.306 -11.737 -4.126 1.00 78.31 83 ARG A C 1
ATOM 644 O O . ARG A 1 83 ? 1.371 -12.485 -4.398 1.00 78.31 83 ARG A O 1
ATOM 651 N N . LEU A 1 84 ? 2.185 -10.417 -4.056 1.00 77.44 84 LEU A N 1
ATOM 652 C CA . LEU A 1 84 ? 0.943 -9.688 -4.285 1.00 77.44 84 LEU A CA 1
ATOM 653 C C . LEU A 1 84 ? 1.171 -8.621 -5.361 1.00 77.44 84 LEU A C 1
ATOM 655 O O . LEU A 1 84 ? 2.192 -7.935 -5.339 1.00 77.44 84 LEU A O 1
ATOM 659 N N . SER A 1 85 ? 0.242 -8.486 -6.310 1.00 78.19 85 SER A N 1
ATOM 660 C CA . SER A 1 85 ? 0.291 -7.387 -7.279 1.00 78.19 85 SER A CA 1
ATOM 661 C C . SER A 1 85 ? -0.069 -6.061 -6.604 1.00 78.19 85 SER A C 1
ATOM 663 O O . SER A 1 85 ? -0.852 -6.045 -5.653 1.00 78.19 85 SER A O 1
ATOM 665 N N . ASP A 1 86 ? 0.450 -4.936 -7.112 1.00 78.38 86 ASP A N 1
ATOM 666 C CA . ASP A 1 86 ? 0.134 -3.605 -6.559 1.00 78.38 86 ASP A CA 1
ATOM 667 C C . ASP A 1 86 ? -1.378 -3.324 -6.583 1.00 78.38 86 ASP A C 1
ATOM 669 O O . ASP A 1 86 ? -1.930 -2.806 -5.616 1.00 78.38 86 ASP A O 1
ATOM 673 N N . GLY A 1 87 ? -2.072 -3.731 -7.653 1.00 78.88 87 GLY A N 1
ATOM 674 C CA . GLY A 1 87 ? -3.526 -3.590 -7.758 1.00 78.88 87 GLY A CA 1
ATOM 675 C C . GLY A 1 87 ? -4.269 -4.342 -6.653 1.00 78.88 87 GLY A C 1
ATOM 676 O O . GLY A 1 87 ? -5.132 -3.770 -5.994 1.00 78.88 87 GLY A O 1
ATOM 677 N N . LYS A 1 88 ? -3.873 -5.591 -6.386 1.00 83.62 88 LYS A N 1
ATOM 678 C CA . LYS A 1 88 ? -4.505 -6.401 -5.343 1.00 83.62 88 LYS A CA 1
ATOM 679 C C . LYS A 1 88 ? -4.145 -5.916 -3.939 1.00 83.62 88 LYS A C 1
ATOM 681 O O . LYS A 1 88 ? -4.982 -5.943 -3.046 1.00 83.62 88 LYS A O 1
ATOM 686 N N . LEU A 1 89 ? -2.929 -5.400 -3.745 1.00 88.12 89 LEU A N 1
ATOM 687 C CA . LEU A 1 89 ? -2.560 -4.718 -2.506 1.00 88.12 89 LEU A CA 1
ATOM 688 C C . LEU A 1 89 ? -3.448 -3.497 -2.253 1.00 88.12 89 LEU A C 1
ATOM 690 O O . LEU A 1 89 ? -3.888 -3.297 -1.128 1.00 88.12 89 LEU A O 1
ATOM 694 N N . ARG A 1 90 ? -3.740 -2.690 -3.280 1.00 86.31 90 ARG A N 1
ATOM 695 C CA . ARG A 1 90 ? -4.634 -1.530 -3.135 1.00 86.31 90 ARG A CA 1
ATOM 696 C C . ARG A 1 90 ? -6.052 -1.924 -2.752 1.00 86.31 90 ARG A C 1
ATOM 698 O O . ARG A 1 90 ? -6.638 -1.224 -1.937 1.00 86.31 90 ARG A O 1
ATOM 705 N N . GLU A 1 91 ? -6.570 -3.011 -3.314 1.00 89.44 91 GLU A N 1
ATOM 706 C CA . GLU A 1 91 ? -7.878 -3.564 -2.949 1.00 89.44 91 GLU A CA 1
ATOM 707 C C . GLU A 1 91 ? -7.914 -3.909 -1.453 1.00 89.44 91 GLU A C 1
ATOM 709 O O . GLU A 1 91 ? -8.698 -3.328 -0.708 1.00 89.44 91 GLU A O 1
ATOM 714 N N . PHE A 1 92 ? -6.957 -4.714 -0.975 1.00 91.31 92 PHE A N 1
ATOM 715 C CA . PHE A 1 92 ? -6.863 -5.072 0.444 1.00 91.31 92 PHE A CA 1
ATOM 716 C C . PHE A 1 92 ? -6.655 -3.864 1.369 1.00 91.31 92 PHE A C 1
ATOM 718 O O . PHE A 1 92 ? -7.254 -3.792 2.439 1.00 91.31 92 PHE A O 1
ATOM 725 N N . LEU A 1 93 ? -5.820 -2.895 0.980 1.00 91.19 93 LEU A N 1
ATOM 726 C CA . LEU A 1 93 ? -5.643 -1.664 1.757 1.00 91.19 93 LEU A CA 1
ATOM 727 C C . LEU A 1 93 ? -6.933 -0.828 1.798 1.00 91.19 93 LEU A C 1
ATOM 729 O O . LEU A 1 93 ? -7.228 -0.217 2.823 1.00 91.19 93 LEU A O 1
ATOM 733 N N . GLY A 1 94 ? -7.714 -0.814 0.717 1.00 91.25 94 GLY A N 1
ATOM 734 C CA . GLY A 1 94 ? -9.036 -0.191 0.689 1.00 91.25 94 GLY A CA 1
ATOM 735 C C . GLY A 1 94 ? -9.981 -0.845 1.694 1.00 91.25 94 GLY A C 1
ATOM 736 O O . GLY A 1 94 ? -10.521 -0.159 2.563 1.00 91.25 94 GLY A O 1
ATOM 737 N N . ASP A 1 95 ? -10.090 -2.172 1.645 1.00 91.94 95 ASP A N 1
ATOM 738 C CA . ASP A 1 95 ? -10.959 -2.952 2.529 1.00 91.94 95 ASP A CA 1
ATOM 739 C C . ASP A 1 95 ? -10.578 -2.795 4.008 1.00 91.94 95 ASP A C 1
ATOM 741 O O . ASP A 1 95 ? -11.440 -2.598 4.869 1.00 91.94 95 ASP A O 1
ATOM 745 N N . LEU A 1 96 ? -9.280 -2.863 4.324 1.00 92.00 96 LEU A N 1
ATOM 746 C CA . LEU A 1 96 ? -8.769 -2.706 5.688 1.00 92.00 96 LEU A CA 1
ATOM 747 C C . LEU A 1 96 ? -8.974 -1.280 6.214 1.00 92.00 96 LEU A C 1
ATOM 749 O O . LEU A 1 96 ? -9.250 -1.092 7.404 1.00 92.00 96 LEU A O 1
ATOM 753 N N . SER A 1 97 ? -8.855 -0.275 5.342 1.00 93.88 97 SER A N 1
ATOM 754 C CA . SER A 1 97 ? -9.110 1.119 5.703 1.00 93.88 97 SER A CA 1
ATOM 755 C C . SER A 1 97 ? -10.597 1.360 5.957 1.00 93.88 97 SER A C 1
ATOM 757 O O . SER A 1 97 ? -10.944 1.965 6.969 1.00 93.88 97 SER A O 1
ATOM 759 N N . GLN A 1 98 ? -11.483 0.808 5.122 1.00 93.38 98 GLN A N 1
ATOM 760 C CA . GLN A 1 98 ? -12.934 0.894 5.310 1.00 93.38 98 GLN A CA 1
ATOM 761 C C . GLN A 1 98 ? -13.388 0.228 6.618 1.00 93.38 98 GLN A C 1
ATOM 763 O O . GLN A 1 98 ? -14.288 0.721 7.296 1.00 93.38 98 GLN A O 1
ATOM 768 N N . GLN A 1 99 ? -12.733 -0.864 7.013 1.00 91.44 99 GLN A N 1
ATOM 769 C CA . GLN A 1 99 ? -12.977 -1.538 8.292 1.00 91.44 99 GLN A CA 1
ATOM 770 C C . GLN A 1 99 ? -12.387 -0.788 9.502 1.00 91.44 99 GLN A C 1
ATOM 772 O O . GLN A 1 99 ? -12.672 -1.147 10.651 1.00 91.44 99 GLN A O 1
ATOM 777 N N . GLY A 1 100 ? -11.594 0.263 9.272 1.00 92.38 100 GLY A N 1
ATOM 778 C CA . GLY A 1 100 ? -10.964 1.082 10.306 1.00 92.38 100 GLY A CA 1
ATOM 779 C C . GLY A 1 100 ? -9.753 0.427 10.970 1.00 92.38 100 GLY A C 1
ATOM 780 O O . GLY A 1 100 ? -9.393 0.814 12.080 1.00 92.38 100 GLY A O 1
ATOM 781 N N . PHE A 1 101 ? -9.139 -0.578 10.339 1.00 92.69 101 PHE A N 1
ATOM 782 C CA . PHE A 1 101 ? -7.947 -1.251 10.869 1.00 92.69 101 PHE A CA 1
ATOM 783 C C . PHE A 1 101 ? -6.643 -0.528 10.523 1.00 92.69 101 PHE A C 1
ATOM 785 O O . PHE A 1 101 ? -5.636 -0.713 11.207 1.00 92.69 101 PHE A O 1
ATOM 792 N N . ILE A 1 102 ? -6.656 0.291 9.471 1.00 93.81 102 ILE A N 1
ATOM 793 C CA . ILE A 1 102 ? -5.500 1.067 9.021 1.00 93.81 102 ILE A CA 1
ATOM 794 C C . ILE A 1 102 ? -5.905 2.484 8.615 1.00 93.81 102 ILE A C 1
ATOM 796 O O . ILE A 1 102 ? -7.037 2.734 8.197 1.00 93.81 102 ILE A O 1
ATOM 800 N N . GLU A 1 103 ? -4.937 3.389 8.674 1.00 90.94 103 GLU A N 1
ATOM 801 C CA . GLU A 1 103 ? -5.023 4.746 8.153 1.00 90.94 103 GLU A CA 1
ATOM 802 C C . GLU A 1 103 ? -4.046 4.908 6.981 1.00 90.94 103 GLU A C 1
ATOM 804 O O . GLU A 1 103 ? -2.838 4.693 7.116 1.00 90.94 103 GLU A O 1
ATOM 809 N N . VAL A 1 104 ? -4.570 5.281 5.812 1.00 89.06 104 VAL A N 1
ATOM 810 C CA . VAL A 1 104 ? -3.767 5.522 4.607 1.00 89.06 104 VAL A CA 1
ATOM 811 C C . VAL A 1 104 ? -3.494 7.019 4.488 1.00 89.06 104 VAL A C 1
ATOM 813 O O . VAL A 1 104 ? -4.360 7.801 4.092 1.00 89.06 104 VAL A O 1
ATOM 816 N N . GLY A 1 105 ? -2.272 7.427 4.824 1.00 82.50 105 GLY A N 1
ATOM 817 C CA . GLY A 1 105 ? -1.849 8.819 4.751 1.00 82.50 105 GLY A CA 1
ATOM 818 C C . GLY A 1 105 ? -1.730 9.318 3.308 1.00 82.50 105 GLY A C 1
ATOM 819 O O . GLY A 1 105 ? -1.274 8.608 2.408 1.00 82.50 105 GLY A O 1
ATOM 820 N N . LYS A 1 106 ? -2.100 10.581 3.071 1.00 79.88 106 LYS A N 1
ATOM 821 C CA . LYS A 1 106 ? -1.951 11.217 1.752 1.00 79.88 106 LYS A CA 1
ATOM 822 C C . LYS A 1 106 ? -0.471 11.470 1.438 1.00 79.88 106 LYS A C 1
ATOM 824 O O . LYS A 1 106 ? 0.281 11.942 2.286 1.00 79.88 106 LYS A O 1
ATOM 829 N N . GLY A 1 107 ? -0.036 11.214 0.206 1.00 79.00 107 GLY A N 1
ATOM 830 C CA . GLY A 1 107 ? 1.338 11.498 -0.228 1.00 79.00 107 GLY A CA 1
ATOM 831 C C . GLY A 1 107 ? 2.381 10.542 0.368 1.00 79.00 107 GLY A C 1
ATOM 832 O O . GLY A 1 107 ? 2.294 9.333 0.173 1.00 79.00 107 GLY A O 1
ATOM 833 N N . ARG A 1 108 ? 3.403 11.083 1.048 1.00 75.12 108 ARG A N 1
ATOM 834 C CA . ARG A 1 108 ? 4.571 10.330 1.560 1.00 75.12 108 ARG A CA 1
ATOM 835 C C . ARG A 1 108 ? 4.434 9.835 3.009 1.00 75.12 108 ARG A C 1
ATOM 837 O O . ARG A 1 108 ? 5.392 9.304 3.553 1.00 75.12 108 ARG A O 1
ATOM 844 N N . HIS A 1 109 ? 3.263 9.985 3.625 1.00 80.38 109 HIS A N 1
ATOM 845 C CA . HIS A 1 109 ? 3.041 9.622 5.031 1.00 80.38 109 HIS A CA 1
ATOM 846 C C . HIS A 1 109 ? 2.937 8.104 5.275 1.00 80.38 109 HIS A C 1
ATOM 848 O O . HIS A 1 109 ? 3.134 7.649 6.402 1.00 80.38 109 HIS A O 1
ATOM 854 N N . GLY A 1 110 ? 2.673 7.324 4.220 1.00 86.38 110 GLY A N 1
ATOM 855 C CA . GLY A 1 110 ? 2.567 5.868 4.294 1.00 86.38 110 GLY A CA 1
ATOM 856 C C . GLY A 1 110 ? 1.260 5.386 4.927 1.00 86.38 110 GLY A C 1
ATOM 857 O O . GLY A 1 110 ? 0.308 6.148 5.088 1.00 86.38 110 GLY A O 1
ATOM 858 N N . THR A 1 111 ? 1.221 4.097 5.251 1.00 90.69 111 THR A N 1
ATOM 859 C CA . THR A 1 111 ? 0.076 3.427 5.882 1.00 90.69 111 THR A CA 1
ATOM 860 C C . THR A 1 111 ? 0.409 3.114 7.335 1.00 90.69 111 THR A C 1
ATOM 862 O O . THR A 1 111 ? 1.488 2.582 7.604 1.00 90.69 111 THR A O 1
ATOM 865 N N . LYS A 1 112 ? -0.495 3.437 8.261 1.00 91.50 112 LYS A N 1
ATOM 866 C CA . LYS A 1 112 ? -0.340 3.177 9.699 1.00 91.50 112 LYS A CA 1
ATOM 867 C C . LYS A 1 112 ? -1.430 2.234 10.188 1.00 91.50 112 LYS A C 1
ATOM 869 O O . LYS A 1 112 ? -2.553 2.279 9.691 1.00 91.50 112 LYS A O 1
ATOM 874 N N . ILE A 1 113 ? -1.105 1.383 11.156 1.00 92.00 113 ILE A N 1
ATOM 875 C CA . ILE A 1 113 ? -2.108 0.557 11.833 1.00 92.00 113 ILE A CA 1
ATOM 876 C C . ILE A 1 113 ? -2.858 1.383 12.886 1.00 92.00 113 ILE A C 1
ATOM 878 O O . ILE A 1 113 ? -2.262 2.230 13.549 1.00 92.00 113 ILE A O 1
ATOM 882 N N . THR A 1 114 ? -4.159 1.144 13.037 1.00 92.00 114 THR A N 1
ATOM 883 C CA . THR A 1 114 ? -4.965 1.736 14.115 1.00 92.00 114 THR A CA 1
ATOM 884 C C . THR A 1 114 ? -4.977 0.826 15.343 1.00 92.00 114 THR A C 1
ATOM 886 O O . THR A 1 114 ? -4.663 -0.363 15.259 1.00 92.00 114 THR A O 1
ATOM 889 N N . GLU A 1 115 ? -5.427 1.340 16.488 1.00 89.31 115 GLU A N 1
ATOM 890 C CA . GLU A 1 115 ? -5.640 0.522 17.694 1.00 89.31 115 GLU A CA 1
ATOM 891 C C . GLU A 1 115 ? -6.589 -0.659 17.430 1.00 89.31 115 GLU A C 1
ATOM 893 O O . GLU A 1 115 ? -6.340 -1.782 17.870 1.00 89.31 115 GLU A O 1
ATOM 898 N N . LYS A 1 116 ? -7.638 -0.437 16.626 1.00 91.12 116 LYS A N 1
ATOM 899 C CA . LYS A 1 116 ? -8.586 -1.480 16.213 1.00 91.12 116 LYS A CA 1
ATOM 900 C C . LYS A 1 116 ? -7.906 -2.571 15.378 1.00 91.12 116 LYS A C 1
ATOM 902 O O . LYS A 1 116 ? -8.199 -3.751 15.557 1.00 91.12 116 LYS A O 1
ATOM 907 N N . GLY A 1 117 ? -7.003 -2.191 14.471 1.0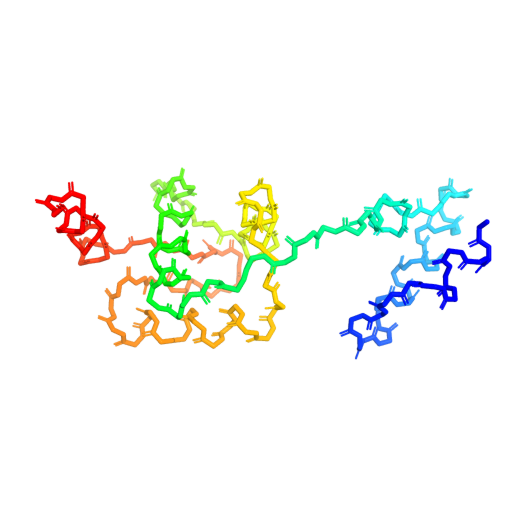0 89.88 117 GLY A N 1
ATOM 908 C CA . GLY A 1 117 ? -6.211 -3.143 13.687 1.00 89.88 117 GLY A CA 1
ATOM 909 C C . GLY A 1 117 ? -5.268 -3.972 14.560 1.00 89.88 117 GLY A C 1
ATOM 910 O O . GLY A 1 117 ? -5.154 -5.182 14.369 1.00 89.88 117 GLY A O 1
ATOM 911 N N . LEU A 1 118 ? -4.653 -3.345 15.565 1.00 88.81 118 LEU A N 1
ATOM 912 C CA . LEU A 1 118 ? -3.779 -4.023 16.524 1.00 88.81 118 LEU A CA 1
ATOM 913 C C . LEU A 1 118 ? -4.553 -5.029 17.395 1.00 88.81 118 LEU A C 1
ATOM 915 O O . LEU A 1 118 ? -4.098 -6.152 17.619 1.00 88.81 118 LEU A O 1
ATOM 919 N N . ALA A 1 119 ? -5.760 -4.664 17.835 1.00 89.19 119 ALA A N 1
ATOM 920 C CA . ALA A 1 119 ? -6.648 -5.569 18.559 1.00 89.19 119 ALA A CA 1
ATOM 921 C C . ALA A 1 119 ? -7.041 -6.787 17.705 1.00 89.19 119 ALA A C 1
ATOM 923 O O . ALA A 1 119 ? -7.034 -7.912 18.198 1.00 89.19 119 ALA A O 1
ATOM 924 N N . ARG A 1 120 ? -7.302 -6.595 16.404 1.00 88.69 120 ARG A N 1
ATOM 925 C CA . ARG A 1 120 ? -7.605 -7.708 15.493 1.00 88.69 120 ARG A CA 1
ATOM 926 C C . ARG A 1 120 ? -6.432 -8.681 15.352 1.00 88.69 120 ARG A C 1
ATOM 928 O O . ARG A 1 120 ? -6.655 -9.885 15.332 1.00 88.69 120 ARG A O 1
ATOM 935 N N . LEU A 1 121 ? -5.199 -8.176 15.293 1.00 86.56 121 LEU A N 1
ATOM 936 C CA . LEU A 1 121 ? -4.004 -9.026 15.233 1.00 86.56 121 LEU A CA 1
ATOM 937 C C . LEU A 1 121 ? -3.821 -9.876 16.493 1.00 86.56 121 LEU A C 1
ATOM 939 O O . LEU A 1 121 ? -3.384 -11.013 16.392 1.00 86.56 121 LEU A O 1
ATOM 943 N N . THR A 1 122 ? -4.143 -9.341 17.672 1.00 82.62 122 THR A N 1
ATOM 944 C CA . THR A 1 122 ? -3.967 -10.066 18.944 1.00 82.62 122 THR A CA 1
ATOM 945 C C . THR A 1 122 ? -5.070 -11.087 19.228 1.00 82.62 122 THR A C 1
ATOM 947 O O . THR A 1 122 ? -4.836 -12.021 19.994 1.00 82.62 122 THR A O 1
ATOM 950 N N . GLN A 1 123 ? -6.251 -10.932 18.622 1.00 73.88 123 GLN A N 1
ATOM 951 C CA . GLN A 1 123 ? -7.353 -11.894 18.732 1.00 73.88 123 GLN A CA 1
ATOM 952 C C . GLN A 1 123 ? -7.062 -13.209 17.998 1.00 73.88 123 GLN A C 1
ATOM 954 O O . GLN A 1 123 ? -7.349 -14.265 18.547 1.00 73.88 123 GLN A O 1
ATOM 959 N N . ASP A 1 124 ? -6.429 -13.153 16.825 1.00 64.38 124 ASP A N 1
ATOM 960 C CA . ASP A 1 124 ? -6.097 -14.343 16.026 1.00 64.38 124 ASP A CA 1
ATOM 961 C C . ASP A 1 124 ? -4.922 -15.158 16.600 1.00 64.38 124 ASP A C 1
ATOM 963 O O . ASP A 1 124 ? -4.831 -16.353 16.361 1.00 64.38 124 ASP A O 1
ATOM 967 N N . THR A 1 125 ? -4.016 -14.555 17.381 1.00 57.62 125 THR A N 1
ATOM 968 C CA . THR A 1 125 ? -2.894 -15.286 18.013 1.00 57.62 125 THR A CA 1
ATOM 969 C C . THR A 1 125 ? -3.325 -16.129 19.222 1.00 57.62 125 THR A C 1
ATOM 971 O O . THR A 1 125 ? -2.489 -16.797 19.829 1.00 57.62 125 THR A O 1
ATOM 974 N N . LYS A 1 126 ? -4.594 -16.033 19.642 1.00 48.97 126 LYS A N 1
ATOM 975 C CA . LYS A 1 126 ? -5.151 -16.733 20.811 1.00 48.97 126 LYS A CA 1
ATOM 976 C C . LYS A 1 126 ? -5.966 -17.986 20.466 1.00 48.97 126 LYS A C 1
ATOM 978 O O . LYS A 1 126 ? -6.439 -18.631 21.401 1.00 48.97 126 LYS A O 1
ATOM 983 N N . GLU A 1 127 ? -6.103 -18.329 19.189 1.00 39.38 127 GLU A N 1
ATOM 984 C CA . GLU A 1 127 ? -6.654 -19.611 18.715 1.00 39.38 127 GLU A CA 1
ATOM 985 C C . GLU A 1 127 ? -5.534 -20.538 18.229 1.00 39.38 127 GLU A C 1
ATOM 987 O O . GLU A 1 127 ? -5.645 -21.759 18.486 1.00 39.38 127 GLU A O 1
#

Radius of gyration: 17.05 Å; chains: 1; bounding box: 38×33×45 Å

Sequence (127 aa):
QLRQLTDYNWPGNIRELENIATYYQTLSALPPQITEQNSTTTVRLSNASLNLAILKAISEHTQLTHGIGRASLVQTLKTSGIRLSDGKLREFLGDLSQQGFIEVGKGRHGTKITEKGLARLTQDTKE

InterPro domains:
  IPR002078 RNA polymerase sigma factor 54 interaction domain [PS50045] (1-26)
  IPR013668 Ribonuclease R winged-helix domain [PF08461] (53-121)
  IPR025944 Sigma-54 interaction domain, conserved site [PS00688] (10-19)
  IPR036388 Winged helix-like DNA-binding domain superfamily [G3DSA:1.10.10.10] (40-127)
  IPR058031 NorR-like, AAA+ ATPase lid domain [PF25601] (3-28)

Secondary structure (DSSP, 8-state):
-HHHHHSS---S-HHHHHHHHHHHHHHSS--HHHHT----------HHHHHHHHHHHHHHH--SS-PBPHHHHHHHHHHTT----HHHHHHHHHHHHHTTSEEE-STTS-EEE-HHHHHHHHHHTT-

Organism: NCBI:txid169435

Foldseek 3Di:
DVVLVVPDPDLDDVVVVVVQVVVCVVPVDGDPNSVPPDDQPQDDDDPVVVLLLLLVLQAVQADPQATDALVRSCVSCVVVVHHDRSVRVVVSVVVCVVVVQWDADPDRRYIHGDPVVVVVNVVVVVD